Protein AF-A0AAW8KQQ6-F1 (afdb_monomer)

Structure (mmCIF, N/CA/C/O backbone):
data_AF-A0AAW8KQQ6-F1
#
_entry.id   AF-A0AAW8KQQ6-F1
#
loop_
_atom_site.group_PDB
_atom_site.id
_atom_site.type_symbol
_atom_site.label_atom_id
_atom_site.label_alt_id
_atom_site.label_comp_id
_atom_site.label_asym_id
_atom_site.label_entity_id
_atom_site.label_seq_id
_atom_site.pdbx_PDB_ins_code
_atom_site.Cartn_x
_atom_site.Cartn_y
_atom_site.Cartn_z
_atom_site.occupancy
_atom_site.B_iso_or_equiv
_atom_site.auth_seq_id
_atom_site.auth_comp_id
_atom_site.auth_asym_id
_atom_site.auth_atom_id
_atom_site.pdbx_PDB_model_num
ATOM 1 N N . GLU A 1 1 ? 1.755 11.618 9.570 1.00 78.62 1 GLU A N 1
ATOM 2 C CA . GLU A 1 1 ? 0.900 10.528 9.054 1.00 78.62 1 GLU A CA 1
ATOM 3 C C . GLU A 1 1 ? 0.773 10.713 7.527 1.00 78.62 1 GLU A C 1
ATOM 5 O O . GLU A 1 1 ? 0.901 11.850 7.071 1.00 78.62 1 GLU A O 1
ATOM 10 N N . VAL A 1 2 ? 0.700 9.628 6.738 1.00 94.94 2 VAL A N 1
ATOM 11 C CA . VAL A 1 2 ? 0.796 9.641 5.257 1.00 94.94 2 VAL A CA 1
ATOM 12 C C . VAL A 1 2 ? -0.391 10.363 4.613 1.00 94.94 2 VAL A C 1
ATOM 14 O O . VAL A 1 2 ? -0.188 11.221 3.754 1.00 94.94 2 VAL A O 1
ATOM 17 N N . LEU A 1 3 ? -1.616 10.070 5.049 1.00 97.12 3 LEU A N 1
ATOM 18 C CA . LEU A 1 3 ? -2.838 10.688 4.528 1.00 97.12 3 LEU A CA 1
ATOM 19 C C . LEU A 1 3 ? -2.901 12.190 4.820 1.00 97.12 3 LEU A C 1
ATOM 21 O O . LEU A 1 3 ? -3.343 12.962 3.972 1.00 97.12 3 LEU A O 1
ATOM 25 N N . TRP A 1 4 ? -2.410 12.633 5.977 1.00 96.88 4 TRP A N 1
ATOM 26 C CA . TRP A 1 4 ? -2.317 14.055 6.310 1.00 96.88 4 TRP A CA 1
ATOM 27 C C . T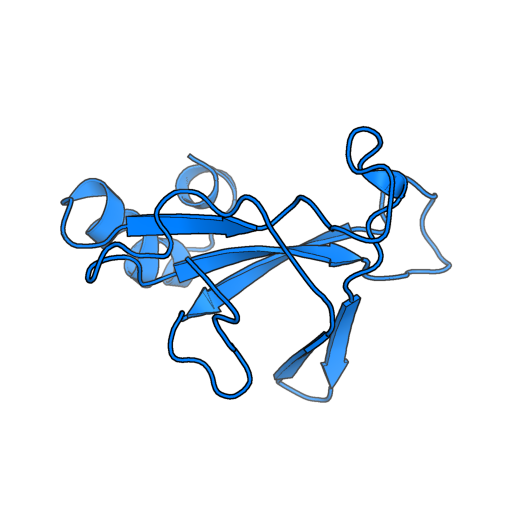RP A 1 4 ? -1.454 14.822 5.304 1.00 96.88 4 TRP A C 1
ATOM 29 O O . TRP A 1 4 ? -1.840 15.904 4.858 1.00 96.88 4 TRP A O 1
ATOM 39 N N . ARG A 1 5 ? -0.307 14.248 4.921 1.00 97.56 5 ARG A N 1
ATOM 40 C CA . ARG A 1 5 ? 0.664 14.916 4.047 1.00 97.56 5 ARG A CA 1
ATOM 41 C C . ARG A 1 5 ? 0.325 14.799 2.560 1.00 97.56 5 ARG A C 1
ATOM 43 O O . ARG A 1 5 ? 0.579 15.749 1.828 1.00 97.56 5 ARG A O 1
ATOM 50 N N . TYR A 1 6 ? -0.212 13.660 2.123 1.00 98.00 6 TYR A N 1
ATOM 51 C CA . TYR A 1 6 ? -0.342 13.333 0.695 1.00 98.00 6 TYR A CA 1
ATOM 52 C C . TYR A 1 6 ? -1.769 13.010 0.245 1.00 98.00 6 TYR A C 1
ATOM 54 O O . TYR A 1 6 ? -2.029 12.986 -0.954 1.00 98.00 6 TYR A O 1
ATOM 62 N N . GLY A 1 7 ? -2.692 12.761 1.176 1.00 97.56 7 GLY A N 1
ATOM 63 C CA . GLY A 1 7 ? -4.078 12.462 0.839 1.00 97.56 7 GLY A CA 1
ATOM 64 C C . GLY A 1 7 ? -4.795 13.681 0.265 1.00 97.56 7 GLY A C 1
ATOM 65 O O . GLY A 1 7 ? -4.630 14.808 0.749 1.00 97.56 7 GLY A O 1
ATOM 66 N N . ASN A 1 8 ? -5.625 13.454 -0.750 1.00 98.25 8 ASN A N 1
ATOM 67 C CA . ASN A 1 8 ? -6.575 14.467 -1.203 1.00 98.25 8 ASN A CA 1
ATOM 68 C C . ASN A 1 8 ? -7.713 14.653 -0.173 1.00 98.25 8 ASN A C 1
ATOM 70 O O . ASN A 1 8 ? -7.826 13.892 0.790 1.00 98.25 8 ASN A O 1
ATOM 74 N N . GLU A 1 9 ? -8.560 15.665 -0.365 1.00 98.25 9 GLU A N 1
ATOM 75 C CA . GLU A 1 9 ? -9.643 15.986 0.580 1.00 98.25 9 GLU A CA 1
ATOM 76 C C . GLU A 1 9 ? -10.600 14.807 0.814 1.00 98.25 9 GLU A C 1
ATOM 78 O O . GLU A 1 9 ? -10.930 14.495 1.957 1.00 98.25 9 GLU A O 1
ATOM 83 N N . GLN A 1 10 ? -10.969 14.081 -0.245 1.00 98.25 10 GLN A N 1
ATOM 84 C CA . GLN A 1 10 ? -11.842 12.910 -0.140 1.00 98.25 10 GLN A CA 1
ATOM 85 C C . GLN A 1 10 ? -11.193 11.788 0.686 1.00 98.25 10 GLN A C 1
ATOM 87 O O . GLN A 1 10 ? -11.819 11.234 1.587 1.00 98.25 10 GLN A O 1
ATOM 92 N N . GLN A 1 11 ? -9.921 11.475 0.427 1.00 98.31 11 GLN A N 1
ATOM 93 C CA . GLN A 1 11 ? -9.166 10.459 1.164 1.00 98.31 11 GLN A CA 1
ATOM 94 C C . GLN A 1 11 ? -8.981 10.851 2.633 1.00 98.31 11 GLN A C 1
ATOM 96 O O . GLN A 1 11 ? -9.089 10.000 3.517 1.00 98.31 11 GLN A O 1
ATOM 101 N N . LYS A 1 12 ? -8.727 12.133 2.914 1.00 98.44 12 LYS A N 1
ATOM 102 C CA . LYS A 1 12 ? -8.618 12.639 4.286 1.00 98.44 12 LYS A CA 1
ATOM 103 C C . LYS A 1 12 ? -9.946 12.516 5.030 1.00 98.44 12 LYS A C 1
ATOM 105 O O . LYS A 1 12 ? -9.971 12.012 6.150 1.00 98.44 12 LYS A O 1
ATOM 110 N N . GLN A 1 13 ? -11.051 12.910 4.406 1.00 98.19 13 GLN A N 1
ATOM 111 C CA . GLN A 1 13 ? -12.370 12.798 5.021 1.00 98.19 13 GLN A CA 1
ATOM 112 C C . GLN A 1 13 ? -12.756 11.336 5.281 1.00 98.19 13 GLN A C 1
ATOM 114 O O . GLN A 1 13 ? -13.247 11.012 6.360 1.00 98.19 13 GLN A O 1
ATOM 119 N N . GLN A 1 14 ? -12.500 10.453 4.314 1.00 98.38 14 GLN A N 1
ATOM 120 C CA . GLN A 1 14 ? -12.874 9.045 4.402 1.00 98.38 14 GLN A CA 1
ATOM 121 C C . GLN A 1 14 ? -11.999 8.251 5.381 1.00 98.38 14 GLN A C 1
ATOM 123 O O . GLN A 1 14 ? -12.515 7.400 6.101 1.00 98.38 14 GLN A O 1
ATOM 128 N N . TRP A 1 15 ? -10.690 8.515 5.419 1.00 98.44 15 TRP A N 1
ATOM 129 C CA . TRP A 1 15 ? -9.735 7.669 6.142 1.00 98.44 15 TRP A CA 1
ATOM 130 C C . TRP A 1 15 ? -9.010 8.393 7.272 1.00 98.44 15 TRP A C 1
ATOM 132 O O . TRP A 1 15 ? -8.930 7.859 8.376 1.00 98.44 15 TRP A O 1
ATOM 142 N N . LEU A 1 16 ? -8.502 9.608 7.039 1.00 98.44 16 LEU A N 1
ATOM 143 C CA . LEU A 1 16 ? -7.725 10.326 8.055 1.00 98.44 16 LEU A CA 1
ATOM 144 C C . LEU A 1 16 ? -8.588 10.719 9.255 1.00 98.44 16 LEU A C 1
ATOM 146 O O . LEU A 1 16 ? -8.175 10.484 10.387 1.00 98.44 16 LEU A O 1
ATOM 150 N N . GLN A 1 17 ? -9.775 11.288 9.033 1.00 98.12 17 GLN A N 1
ATOM 151 C CA . GLN A 1 17 ? -10.618 11.729 10.147 1.00 98.12 17 GLN A CA 1
ATOM 152 C C . GLN A 1 17 ? -11.016 10.559 11.072 1.00 98.12 17 GLN A C 1
ATOM 154 O O . GLN A 1 17 ? -10.784 10.668 12.276 1.00 98.12 17 GLN A O 1
ATOM 159 N N . PRO A 1 18 ? -11.504 9.402 10.576 1.00 98.25 18 PRO A N 1
ATOM 160 C CA . PRO A 1 18 ? -11.795 8.262 11.449 1.00 98.25 18 PRO A CA 1
ATOM 161 C C . PRO A 1 18 ? -10.564 7.661 12.146 1.00 98.25 18 PRO A C 1
ATOM 163 O O . PRO A 1 18 ? -10.699 7.131 13.251 1.00 98.25 18 PRO A O 1
ATOM 166 N N . LEU A 1 19 ? -9.375 7.739 11.529 1.00 98.12 19 LEU A N 1
ATOM 167 C CA . LEU A 1 19 ? -8.112 7.339 12.164 1.00 98.12 19 LEU A CA 1
ATOM 168 C C . LEU A 1 19 ? -7.759 8.264 13.337 1.00 98.12 19 LEU A C 1
ATOM 170 O O . LEU A 1 19 ? -7.390 7.773 14.403 1.00 98.12 19 LEU A O 1
ATOM 174 N N . LEU A 1 20 ? -7.899 9.583 13.161 1.00 98.06 20 LEU A N 1
ATOM 175 C CA . LEU A 1 20 ? -7.670 10.577 14.219 1.00 98.06 20 LEU A CA 1
ATOM 176 C C . LEU A 1 20 ? -8.673 10.430 15.370 1.00 98.06 20 LEU A C 1
ATOM 178 O O . LEU A 1 20 ? -8.293 10.555 16.530 1.00 98.06 20 LEU A O 1
ATOM 182 N N . ASP A 1 21 ? -9.924 10.093 15.053 1.00 98.12 21 ASP A N 1
ATOM 183 C CA . ASP A 1 21 ? -10.971 9.806 16.039 1.00 98.12 21 ASP A CA 1
ATOM 184 C C . ASP A 1 21 ? -10.766 8.455 16.762 1.00 98.12 21 ASP A C 1
ATOM 186 O O . ASP A 1 21 ? -11.510 8.132 17.688 1.00 98.12 21 ASP A O 1
ATOM 190 N N . GLY A 1 22 ? -9.815 7.622 16.318 1.00 97.69 22 GLY A N 1
ATOM 191 C CA . GLY A 1 22 ? -9.576 6.281 16.862 1.00 97.69 22 GLY A CA 1
ATOM 192 C C . GLY A 1 22 ? -10.675 5.256 16.552 1.00 97.69 22 GLY A C 1
ATOM 193 O O . GLY A 1 22 ? -10.719 4.206 17.189 1.00 97.69 22 GLY A O 1
ATOM 194 N N . LYS A 1 23 ? -11.559 5.541 15.586 1.00 98.31 23 LYS A N 1
ATOM 195 C CA . LYS A 1 23 ? -12.690 4.676 15.196 1.00 98.31 23 LYS A CA 1
ATOM 196 C C . LYS A 1 23 ? -12.271 3.516 14.296 1.00 98.31 23 LYS A C 1
ATOM 198 O O . LYS A 1 23 ? -12.933 2.483 14.282 1.00 98.31 23 LYS A O 1
ATOM 203 N N . ILE A 1 24 ? -11.201 3.701 13.525 1.00 98.38 24 ILE A N 1
ATOM 204 C CA . ILE A 1 24 ? -10.625 2.677 12.649 1.00 98.38 24 ILE A CA 1
ATOM 205 C C . ILE A 1 24 ? -9.111 2.595 12.849 1.00 98.38 24 ILE A C 1
ATOM 207 O O . ILE A 1 24 ? -8.489 3.471 13.452 1.00 98.38 24 ILE A O 1
ATOM 211 N N . ARG A 1 25 ? -8.511 1.544 12.296 1.00 98.00 25 ARG A N 1
ATOM 212 C CA . ARG A 1 25 ? -7.071 1.333 12.180 1.00 98.00 25 ARG A CA 1
ATOM 213 C C . ARG A 1 25 ? -6.690 1.177 10.711 1.00 98.00 25 ARG A C 1
ATOM 215 O O . ARG A 1 25 ? -7.485 0.708 9.891 1.00 98.00 25 ARG A O 1
ATOM 222 N N . SER A 1 26 ? -5.464 1.573 10.399 1.00 97.81 26 SER A N 1
ATOM 223 C CA . SER A 1 26 ? -4.832 1.327 9.111 1.00 97.81 26 SER A CA 1
ATOM 224 C C . SER A 1 26 ? -3.755 0.260 9.249 1.00 97.81 26 SER A C 1
ATOM 226 O O . SER A 1 26 ? -3.206 0.047 10.332 1.00 97.81 26 SER A O 1
ATOM 228 N N . VAL A 1 27 ? -3.453 -0.401 8.138 1.00 97.81 27 VAL A N 1
ATOM 229 C CA . VAL A 1 27 ? -2.404 -1.416 8.049 1.00 97.81 27 VAL A CA 1
ATOM 230 C C . VAL A 1 27 ? -1.452 -1.025 6.931 1.00 97.81 27 VAL A C 1
ATOM 232 O O . VAL A 1 27 ? -1.886 -0.706 5.826 1.00 97.81 27 VAL A O 1
ATOM 235 N N . PHE A 1 28 ? -0.151 -1.034 7.205 1.00 98.38 28 PHE A N 1
ATOM 236 C CA . PHE A 1 28 ? 0.862 -0.757 6.190 1.00 98.38 28 PHE A CA 1
ATOM 237 C C . PHE A 1 28 ? 1.384 -2.066 5.596 1.00 98.38 28 PHE A C 1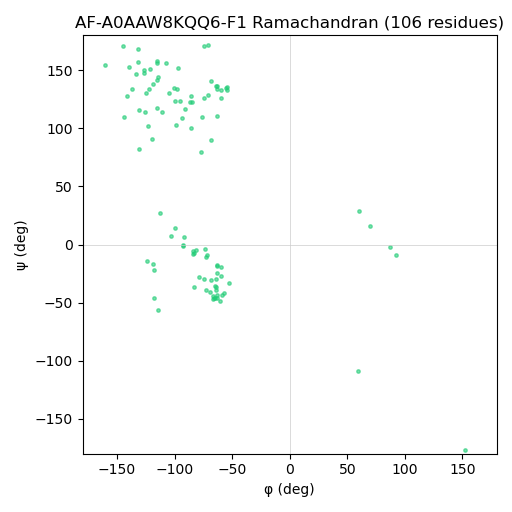
ATOM 239 O O . PHE A 1 28 ? 1.871 -2.931 6.323 1.00 98.38 28 PHE A O 1
ATOM 246 N N . CYS A 1 29 ? 1.286 -2.204 4.276 1.00 98.38 29 CYS A N 1
ATOM 247 C CA . CYS A 1 29 ? 1.645 -3.412 3.542 1.00 98.38 29 CYS A CA 1
ATOM 248 C C . CYS A 1 29 ? 2.764 -3.100 2.543 1.00 98.38 29 CYS A C 1
ATOM 250 O O . CYS A 1 29 ? 2.511 -2.727 1.396 1.00 98.38 29 CYS A O 1
ATOM 252 N N . MET A 1 30 ? 4.009 -3.268 2.993 1.00 98.38 30 MET A N 1
ATOM 253 C CA . MET A 1 30 ? 5.209 -3.051 2.181 1.00 98.38 30 MET A CA 1
ATOM 254 C C . MET A 1 30 ? 5.982 -4.344 1.954 1.00 98.38 30 MET A C 1
ATOM 256 O O . MET A 1 30 ? 6.183 -4.718 0.808 1.00 98.38 30 MET A O 1
ATOM 260 N N . THR A 1 31 ? 6.373 -5.037 3.020 1.00 98.56 31 THR A N 1
ATOM 261 C CA . THR A 1 31 ? 7.265 -6.198 2.960 1.00 98.56 31 THR A CA 1
ATOM 262 C C . THR A 1 31 ? 6.646 -7.362 2.181 1.00 98.56 31 THR A C 1
ATOM 264 O O . THR A 1 31 ? 5.483 -7.715 2.384 1.00 98.56 31 THR A O 1
ATOM 267 N N . GLU A 1 32 ? 7.448 -7.989 1.326 1.00 98.69 32 GLU A N 1
ATOM 268 C CA . GLU A 1 32 ? 7.082 -9.132 0.486 1.00 98.69 32 GLU A CA 1
ATOM 269 C C . GLU A 1 32 ? 7.884 -10.376 0.910 1.00 98.69 32 GLU A C 1
ATOM 271 O O . GLU A 1 32 ? 9.041 -10.247 1.322 1.00 98.69 32 GLU A O 1
ATOM 276 N N . PRO A 1 33 ? 7.295 -11.584 0.863 1.00 98.00 33 PRO A N 1
ATOM 277 C CA . PRO A 1 33 ? 7.978 -12.807 1.290 1.00 98.00 33 PRO A CA 1
ATOM 278 C C . PRO A 1 33 ? 9.035 -13.296 0.291 1.00 98.00 33 PRO A C 1
ATOM 280 O O . PRO A 1 33 ? 10.018 -13.909 0.697 1.00 98.00 33 PRO A O 1
ATOM 283 N N . ASP A 1 34 ? 8.834 -13.022 -0.999 1.00 98.12 34 ASP A N 1
ATOM 284 C CA . ASP A 1 34 ? 9.595 -13.640 -2.091 1.00 98.12 34 ASP A CA 1
ATOM 285 C C . ASP A 1 34 ? 10.830 -12.809 -2.513 1.00 98.12 34 ASP A C 1
ATOM 287 O O . ASP A 1 34 ? 11.602 -13.226 -3.375 1.00 98.12 34 ASP A O 1
ATOM 291 N N . VAL A 1 35 ? 11.051 -11.642 -1.889 1.00 98.38 35 VAL A N 1
ATOM 292 C CA . VAL A 1 35 ? 12.160 -10.723 -2.197 1.00 98.38 35 VAL A CA 1
ATOM 293 C C . VAL A 1 35 ? 12.782 -10.107 -0.942 1.00 98.38 35 VAL A C 1
ATOM 295 O O . VAL A 1 35 ? 12.129 -9.907 0.087 1.00 98.38 35 VAL A O 1
ATOM 298 N N . ALA A 1 36 ? 14.064 -9.742 -1.039 1.00 98.12 36 ALA A N 1
ATOM 299 C CA . ALA A 1 36 ? 14.784 -9.032 0.015 1.00 98.12 36 ALA A CA 1
ATOM 300 C C . ALA A 1 36 ? 14.237 -7.602 0.184 1.00 98.12 36 ALA A C 1
ATOM 302 O O . ALA A 1 36 ? 14.704 -6.652 -0.445 1.00 98.12 36 ALA A O 1
ATOM 303 N N . SER A 1 37 ? 13.240 -7.469 1.060 1.00 97.88 37 SER A N 1
ATOM 304 C CA . SER A 1 37 ? 12.421 -6.260 1.214 1.00 97.88 37 SER A CA 1
ATOM 305 C C . SER A 1 37 ? 13.113 -5.077 1.896 1.00 97.88 37 SER A C 1
ATOM 307 O O . SER A 1 37 ? 12.520 -4.008 2.021 1.00 97.88 37 SER A O 1
ATOM 309 N N . SER A 1 38 ? 14.349 -5.255 2.368 1.00 97.25 38 SER A N 1
ATOM 310 C CA . SER A 1 38 ? 15.150 -4.162 2.927 1.00 97.25 38 SER A CA 1
ATOM 311 C C . SER A 1 38 ? 15.560 -3.144 1.861 1.00 97.25 38 SER A C 1
ATOM 313 O O . SER A 1 38 ? 15.705 -1.967 2.173 1.00 97.25 38 SER A O 1
ATOM 315 N N . ASP A 1 39 ? 15.733 -3.588 0.612 1.00 97.88 39 ASP A N 1
ATOM 316 C CA . ASP A 1 39 ? 15.817 -2.695 -0.542 1.00 97.88 39 ASP A CA 1
ATOM 317 C C . ASP A 1 39 ? 14.417 -2.563 -1.150 1.00 97.88 39 ASP A C 1
ATOM 319 O O . ASP A 1 39 ? 13.887 -3.497 -1.752 1.00 97.88 39 ASP A O 1
ATOM 323 N N . ALA A 1 40 ? 13.807 -1.389 -0.977 1.00 97.06 40 ALA A N 1
ATOM 324 C CA . ALA A 1 40 ? 12.460 -1.107 -1.463 1.00 97.06 40 ALA A CA 1
ATOM 325 C C . ALA A 1 40 ? 12.343 -1.177 -2.995 1.00 97.06 40 ALA A C 1
ATOM 327 O O . ALA A 1 40 ? 11.237 -1.325 -3.503 1.00 97.06 40 ALA A O 1
ATOM 328 N N . THR A 1 41 ? 13.455 -1.095 -3.736 1.00 97.31 41 THR A N 1
ATOM 329 C CA . THR A 1 41 ? 13.431 -1.243 -5.198 1.00 97.31 41 THR A CA 1
ATOM 330 C C . THR A 1 41 ? 13.196 -2.684 -5.652 1.00 97.31 41 THR A C 1
ATOM 332 O O . THR A 1 41 ? 12.916 -2.901 -6.826 1.00 97.31 41 THR A O 1
ATOM 335 N N . ASN A 1 42 ? 13.258 -3.655 -4.733 1.00 98.12 42 ASN A N 1
ATOM 336 C CA . ASN A 1 42 ? 12.963 -5.056 -5.021 1.00 98.12 42 ASN A CA 1
ATOM 337 C C . ASN A 1 42 ? 11.470 -5.401 -4.965 1.00 98.12 42 ASN A C 1
ATOM 339 O O . ASN A 1 42 ? 11.146 -6.551 -5.235 1.00 98.12 42 ASN A O 1
ATOM 343 N N . MET A 1 43 ? 10.576 -4.488 -4.562 1.00 98.31 43 MET A N 1
ATOM 344 C CA . MET A 1 43 ? 9.142 -4.798 -4.460 1.00 98.31 43 MET A CA 1
ATOM 345 C C . MET A 1 43 ? 8.573 -5.151 -5.833 1.00 98.31 43 MET A C 1
ATOM 347 O O . MET A 1 43 ? 8.835 -4.459 -6.812 1.00 98.31 43 MET A O 1
ATOM 351 N N . GLN A 1 44 ? 7.796 -6.231 -5.906 1.00 98.12 44 GLN A N 1
ATOM 352 C CA . GLN A 1 44 ? 7.272 -6.762 -7.166 1.00 98.12 44 GLN A CA 1
ATOM 353 C C . GLN A 1 44 ? 5.750 -6.759 -7.230 1.00 98.12 44 GLN A C 1
ATOM 355 O O . GLN A 1 44 ? 5.203 -6.871 -8.326 1.00 98.12 44 GLN A O 1
ATOM 360 N N . ALA A 1 45 ? 5.048 -6.623 -6.099 1.00 98.56 45 ALA A N 1
ATOM 361 C CA . ALA A 1 45 ? 3.594 -6.552 -6.113 1.00 98.56 45 ALA A CA 1
ATOM 362 C C . ALA A 1 45 ? 3.130 -5.358 -6.957 1.00 98.56 45 ALA A C 1
ATOM 364 O O . ALA A 1 45 ? 3.563 -4.236 -6.718 1.00 98.56 45 ALA A O 1
ATOM 365 N N . THR A 1 46 ? 2.263 -5.577 -7.939 1.00 98.50 46 THR A N 1
ATOM 366 C CA . THR A 1 46 ? 1.941 -4.582 -8.968 1.00 98.50 46 THR A CA 1
ATOM 367 C C . THR A 1 46 ? 0.672 -3.804 -8.660 1.00 98.50 46 THR A C 1
ATOM 369 O O . THR A 1 46 ? -0.257 -4.355 -8.069 1.00 98.50 46 THR A O 1
ATOM 372 N N . ALA A 1 47 ? 0.594 -2.569 -9.157 1.00 98.12 47 ALA A N 1
ATOM 373 C CA . ALA A 1 47 ? -0.653 -1.824 -9.318 1.00 98.12 47 ALA A CA 1
ATOM 374 C C . ALA A 1 47 ? -0.774 -1.363 -10.773 1.00 98.12 47 ALA A C 1
ATOM 376 O O . ALA A 1 47 ? 0.033 -0.562 -11.240 1.00 98.12 47 ALA A O 1
ATOM 377 N N . LEU A 1 48 ? -1.759 -1.881 -11.498 1.00 97.06 48 LEU A N 1
ATOM 378 C CA . LEU A 1 48 ? -1.984 -1.546 -12.904 1.00 97.06 48 LEU A CA 1
ATOM 379 C C . LEU A 1 48 ? -3.319 -0.823 -13.052 1.00 97.06 48 LEU A C 1
ATOM 381 O O . LEU A 1 48 ? -4.283 -1.166 -12.375 1.00 97.06 48 LEU A O 1
ATOM 385 N N . ILE A 1 49 ? -3.370 0.183 -13.920 1.00 95.69 49 ILE A N 1
ATOM 386 C CA . ILE A 1 49 ? -4.616 0.883 -14.239 1.00 95.69 49 ILE A CA 1
ATOM 387 C C . ILE A 1 49 ? -5.332 0.089 -15.332 1.00 95.69 49 ILE A C 1
ATOM 389 O O . ILE A 1 49 ? -4.766 -0.106 -16.407 1.00 95.69 49 ILE A O 1
ATOM 393 N N . ASP A 1 50 ? -6.565 -0.331 -15.060 1.00 96.12 50 ASP A N 1
ATOM 394 C CA . ASP A 1 50 ? -7.460 -0.953 -16.037 1.00 96.12 50 ASP A CA 1
ATOM 395 C C . ASP A 1 50 ? -8.759 -0.142 -16.108 1.00 96.12 50 ASP A C 1
ATOM 397 O O . ASP A 1 50 ? -9.594 -0.170 -15.203 1.00 96.12 50 ASP A O 1
ATOM 401 N N . GLY A 1 51 ? -8.885 0.684 -17.149 1.00 96.25 51 GLY A N 1
ATOM 402 C CA . GLY A 1 51 ? -10.002 1.615 -17.298 1.00 96.25 51 GLY A CA 1
ATOM 403 C C . GLY A 1 51 ? -10.102 2.608 -16.135 1.00 96.25 51 GLY A C 1
ATOM 404 O O . GLY A 1 51 ? -9.302 3.538 -16.028 1.00 96.25 51 GLY A O 1
ATOM 405 N N . ASN A 1 52 ? -11.124 2.437 -15.295 1.00 95.69 52 ASN A N 1
ATOM 406 C CA . ASN A 1 52 ? -11.388 3.246 -14.103 1.00 95.69 52 ASN A CA 1
ATOM 407 C C . ASN A 1 52 ? -10.987 2.551 -12.788 1.00 95.69 52 ASN A C 1
ATOM 409 O O . ASN A 1 52 ? -11.284 3.081 -11.716 1.00 95.69 52 ASN A O 1
ATOM 413 N N . GLU A 1 53 ? -10.330 1.393 -12.858 1.00 95.00 53 GLU A N 1
ATOM 414 C CA . GLU A 1 53 ? -9.931 0.590 -11.704 1.00 95.00 53 GLU A CA 1
ATOM 415 C C . GLU A 1 53 ? -8.406 0.499 -11.564 1.00 95.00 53 GLU A C 1
ATOM 417 O O . GLU A 1 53 ? -7.643 0.696 -12.514 1.00 95.00 53 GLU A O 1
ATOM 422 N N . ILE A 1 54 ? -7.956 0.200 -10.343 1.00 96.81 54 ILE A N 1
ATOM 423 C CA . ILE A 1 54 ? -6.564 -0.148 -10.047 1.00 96.81 54 ILE A CA 1
ATOM 424 C C . ILE A 1 54 ? -6.540 -1.627 -9.671 1.00 96.81 54 ILE A C 1
ATOM 426 O O . ILE A 1 54 ? -7.066 -2.015 -8.629 1.00 96.81 54 ILE A O 1
ATOM 430 N N . VAL A 1 55 ? -5.897 -2.442 -10.501 1.00 97.81 55 VAL A N 1
ATOM 431 C CA . VAL A 1 55 ? -5.744 -3.879 -10.284 1.00 97.81 55 VAL A CA 1
ATOM 432 C C . VAL A 1 55 ? -4.452 -4.134 -9.515 1.00 97.81 55 VAL A C 1
ATOM 434 O O . VAL A 1 55 ? -3.351 -3.860 -10.003 1.00 97.81 55 VAL A O 1
ATOM 437 N N . LEU A 1 56 ? -4.589 -4.673 -8.305 1.00 98.25 56 LEU A N 1
ATOM 438 C CA . LEU A 1 56 ? -3.474 -5.036 -7.434 1.00 98.25 56 LEU A CA 1
ATOM 439 C C . LEU A 1 56 ? -3.204 -6.535 -7.503 1.00 98.25 56 LEU A C 1
ATOM 441 O O . LEU A 1 56 ? -4.128 -7.334 -7.397 1.00 98.25 56 LEU A O 1
ATOM 445 N N . ASN A 1 57 ? -1.934 -6.920 -7.626 1.00 98.31 57 ASN A N 1
ATOM 446 C CA . ASN A 1 57 ? -1.525 -8.324 -7.601 1.00 98.31 57 ASN A CA 1
ATOM 447 C C . ASN A 1 57 ? -0.206 -8.491 -6.850 1.00 98.31 57 ASN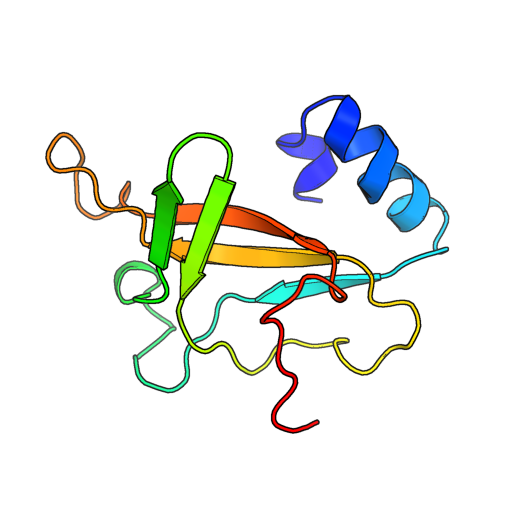 A C 1
ATOM 449 O O . ASN A 1 57 ? 0.781 -7.831 -7.160 1.00 98.31 57 ASN A O 1
ATOM 453 N N . GLY A 1 58 ? -0.169 -9.399 -5.879 1.00 97.81 58 GLY A N 1
ATOM 454 C CA . GLY A 1 58 ? 1.053 -9.738 -5.157 1.00 97.81 58 GLY A CA 1
ATOM 455 C C . GLY A 1 58 ? 0.786 -10.236 -3.744 1.00 97.81 58 GLY A C 1
ATOM 456 O O . GLY A 1 58 ? -0.356 -10.376 -3.315 1.00 97.81 58 GLY A O 1
ATOM 457 N N . LYS A 1 59 ? 1.866 -10.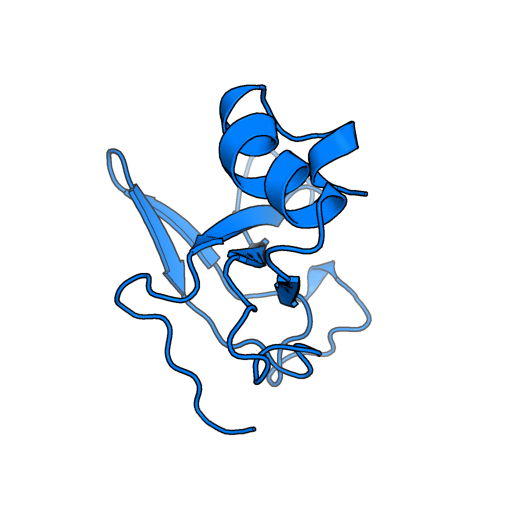503 -3.010 1.00 98.19 59 LYS A N 1
ATOM 458 C CA . LYS A 1 59 ? 1.815 -10.986 -1.626 1.00 98.19 59 LYS A CA 1
ATOM 459 C C . LYS A 1 59 ? 2.486 -9.984 -0.709 1.00 98.19 59 LYS A C 1
ATOM 461 O O . LYS A 1 59 ? 3.563 -9.493 -1.025 1.00 98.19 59 LYS A O 1
ATOM 466 N N . LYS A 1 60 ? 1.895 -9.737 0.455 1.00 98.25 60 LYS A N 1
ATOM 467 C CA . LYS A 1 60 ? 2.500 -8.940 1.526 1.00 98.25 60 LYS A CA 1
ATOM 468 C C . LYS A 1 60 ? 2.476 -9.738 2.822 1.00 98.25 60 LYS A C 1
ATOM 470 O O . LYS A 1 60 ? 1.595 -10.572 3.024 1.00 98.25 60 LYS A O 1
ATOM 475 N N . TRP A 1 61 ? 3.456 -9.500 3.684 1.00 97.81 61 TRP A N 1
ATOM 476 C CA . TRP A 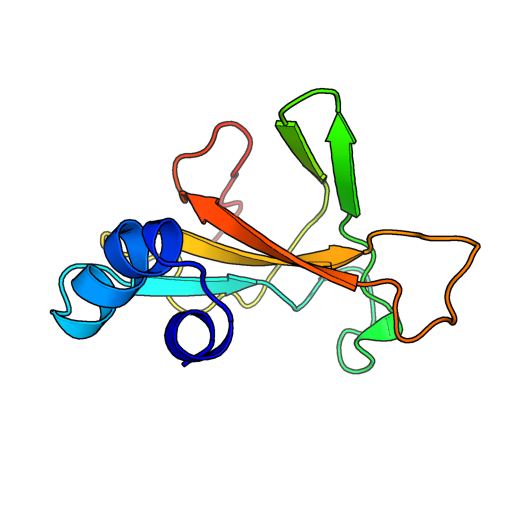1 61 ? 3.531 -10.116 5.009 1.00 97.81 61 TRP A CA 1
ATOM 477 C C . TRP A 1 61 ? 4.118 -9.147 6.034 1.00 97.81 61 TRP A C 1
ATOM 479 O O . TRP A 1 61 ? 4.590 -8.071 5.675 1.00 97.81 61 TRP A O 1
ATOM 489 N N . TRP A 1 62 ? 4.060 -9.532 7.312 1.00 97.25 62 TRP A N 1
ATOM 490 C CA . TRP A 1 62 ? 4.412 -8.667 8.448 1.00 97.25 62 TRP A CA 1
ATOM 491 C C . TRP A 1 62 ? 3.556 -7.393 8.547 1.00 97.25 62 TRP A C 1
ATOM 493 O O . TRP A 1 62 ? 3.980 -6.369 9.077 1.00 97.25 62 TRP A O 1
ATOM 503 N N . SER A 1 63 ? 2.316 -7.480 8.066 1.00 97.31 63 SER A N 1
ATOM 504 C CA . SER A 1 63 ? 1.311 -6.419 8.104 1.00 97.31 63 SER A CA 1
ATOM 505 C C . SER A 1 63 ? 0.695 -6.290 9.502 1.00 97.31 63 SER A C 1
ATOM 507 O O . SER A 1 63 ? -0.383 -6.813 9.785 1.00 97.31 63 SER A O 1
ATOM 509 N N . SER A 1 64 ? 1.408 -5.619 10.405 1.00 97.44 64 SER A N 1
ATOM 510 C CA . SER A 1 64 ? 0.996 -5.435 11.8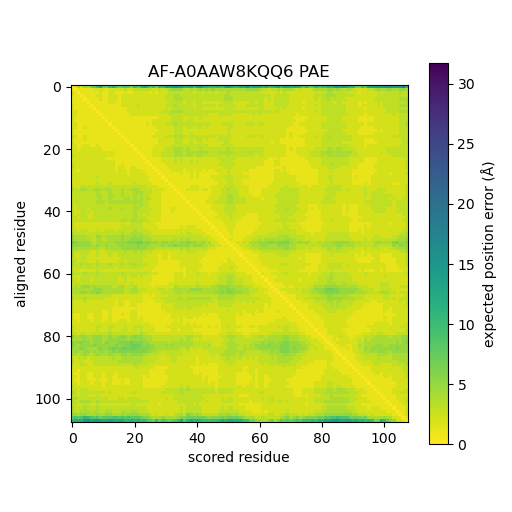01 1.00 97.44 64 SER A CA 1
ATOM 511 C C . SER A 1 64 ? -0.392 -4.799 11.933 1.00 97.44 64 SER A C 1
ATOM 513 O O . SER A 1 64 ? -0.691 -3.796 11.288 1.00 97.44 64 SER A O 1
ATOM 515 N N . GLY A 1 65 ? -1.221 -5.359 12.818 1.00 94.56 65 GLY A N 1
ATOM 516 C CA . GLY A 1 65 ? -2.570 -4.856 13.106 1.00 94.56 65 GLY A CA 1
ATOM 517 C C . GLY A 1 65 ? -3.677 -5.384 12.189 1.00 94.56 65 GLY A C 1
ATOM 518 O O . GLY A 1 65 ? -4.835 -5.071 12.434 1.00 94.56 65 GLY A O 1
ATOM 519 N N . LEU A 1 66 ? -3.361 -6.218 11.188 1.00 93.94 66 LEU A N 1
ATOM 520 C CA . LEU A 1 66 ? -4.350 -6.756 10.239 1.00 93.94 66 LEU A CA 1
ATOM 521 C C . LEU A 1 66 ? -5.467 -7.586 10.898 1.00 93.94 66 LEU A C 1
ATOM 523 O O . LEU A 1 66 ? -6.574 -7.631 10.377 1.00 93.94 66 LEU A O 1
ATOM 527 N N . GLY A 1 67 ? -5.196 -8.206 12.050 1.00 92.06 67 GLY A N 1
ATOM 528 C CA . GLY A 1 67 ? -6.191 -8.964 12.817 1.00 92.06 67 GLY A CA 1
ATOM 529 C C . GLY A 1 67 ? -7.119 -8.120 13.703 1.00 92.06 67 GLY A C 1
ATOM 530 O O . GLY A 1 67 ? -8.022 -8.676 14.323 1.00 92.06 67 GLY A O 1
ATOM 531 N N . ASP A 1 68 ? -6.912 -6.801 13.808 1.00 96.06 68 ASP A N 1
ATOM 532 C CA . ASP A 1 68 ? -7.820 -5.930 14.563 1.00 96.06 68 ASP A CA 1
ATOM 533 C C . ASP A 1 68 ? -9.152 -5.800 13.796 1.00 96.06 68 ASP A C 1
ATOM 535 O O . ASP A 1 68 ? -9.137 -5.435 12.619 1.00 96.06 68 ASP A O 1
ATOM 539 N N . PRO A 1 69 ? -10.321 -6.032 14.422 1.00 95.50 69 PRO A N 1
ATOM 540 C CA . PRO A 1 69 ? -11.617 -5.885 13.750 1.00 95.50 69 PRO A CA 1
ATOM 541 C C . PRO A 1 69 ? -11.876 -4.464 13.211 1.00 95.50 69 PRO A C 1
ATOM 543 O O . PRO A 1 69 ? -12.719 -4.269 12.327 1.00 95.50 69 PRO A O 1
ATOM 546 N N . ASN A 1 70 ? -11.156 -3.464 13.726 1.00 97.75 70 ASN A N 1
ATOM 547 C CA . ASN A 1 70 ? -11.207 -2.076 13.284 1.00 97.75 70 ASN A CA 1
ATOM 548 C C . ASN A 1 70 ? -10.162 -1.741 12.214 1.00 97.75 70 ASN A C 1
ATOM 550 O O . ASN A 1 70 ? -10.145 -0.600 11.755 1.00 97.75 70 ASN A O 1
ATOM 554 N N . ALA A 1 71 ? -9.309 -2.674 11.784 1.00 97.75 71 ALA A N 1
ATOM 555 C CA . ALA A 1 71 ? -8.497 -2.487 10.586 1.00 97.75 71 ALA A CA 1
ATOM 556 C C . ALA A 1 71 ? -9.430 -2.350 9.378 1.00 97.75 71 ALA A C 1
ATOM 558 O O . ALA A 1 71 ? -10.123 -3.300 9.030 1.00 97.75 71 ALA A O 1
ATOM 559 N N . LYS A 1 72 ? -9.509 -1.154 8.779 1.00 98.19 72 LYS A N 1
ATOM 560 C CA . LYS A 1 72 ? -10.439 -0.867 7.664 1.00 98.19 72 LYS A CA 1
ATOM 561 C C . LYS A 1 72 ? -9.752 -0.481 6.363 1.00 98.19 72 LYS A C 1
ATOM 563 O O . LYS A 1 72 ? -10.361 -0.622 5.308 1.00 98.19 72 LYS A O 1
ATOM 568 N N . VAL A 1 73 ? -8.508 -0.012 6.420 1.00 98.31 73 VAL A N 1
ATOM 569 C CA . VAL A 1 73 ? -7.773 0.439 5.234 1.00 98.31 73 VAL A CA 1
ATOM 570 C C . VAL A 1 73 ? -6.337 -0.054 5.248 1.00 98.31 73 VAL A C 1
ATOM 572 O O . VAL A 1 73 ? -5.626 0.051 6.248 1.00 98.31 73 VAL A O 1
ATOM 575 N N . ILE A 1 74 ? -5.909 -0.573 4.108 1.00 98.31 74 ILE A N 1
ATOM 576 C CA . ILE A 1 74 ? -4.537 -0.951 3.819 1.00 9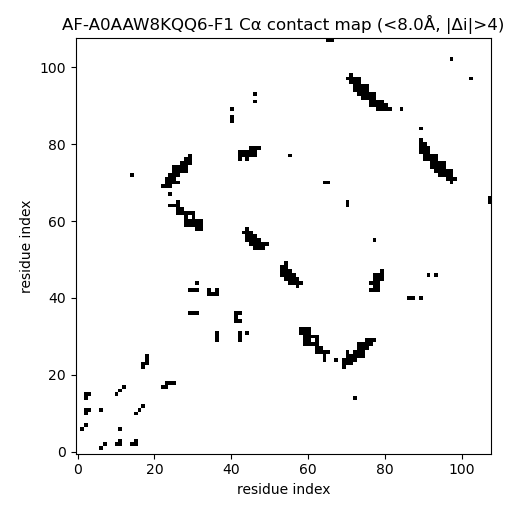8.31 74 ILE A CA 1
ATOM 577 C C . ILE A 1 74 ? -3.887 0.188 3.034 1.00 98.31 74 ILE A C 1
ATOM 579 O O . ILE A 1 74 ? -4.458 0.709 2.078 1.00 98.31 74 ILE A O 1
ATOM 583 N N . ILE A 1 75 ? -2.674 0.558 3.428 1.00 98.44 75 ILE A N 1
ATOM 584 C CA . ILE A 1 75 ? -1.765 1.376 2.628 1.00 98.44 75 ILE A CA 1
ATOM 585 C C . ILE A 1 75 ? -0.793 0.399 1.964 1.00 98.44 75 ILE A C 1
ATOM 587 O O . ILE A 1 75 ? 0.097 -0.146 2.621 1.00 98.44 75 ILE A O 1
ATOM 591 N N . PHE A 1 76 ? -1.015 0.129 0.681 1.00 98.50 76 PHE A N 1
ATOM 592 C CA . PHE A 1 76 ? -0.315 -0.891 -0.091 1.00 98.50 76 PHE A CA 1
ATOM 593 C C . PHE A 1 76 ? 0.792 -0.265 -0.939 1.00 98.50 76 PHE A C 1
ATOM 595 O O . PHE A 1 76 ? 0.521 0.610 -1.761 1.00 98.50 76 PHE A O 1
ATOM 602 N N . MET A 1 77 ? 2.031 -0.727 -0.765 1.00 98.44 77 MET A N 1
ATOM 603 C CA . MET A 1 77 ? 3.139 -0.345 -1.638 1.00 98.44 77 MET A CA 1
ATOM 604 C C . MET A 1 77 ? 3.193 -1.266 -2.851 1.00 98.44 77 MET A C 1
ATOM 606 O O . MET A 1 77 ? 3.355 -2.478 -2.689 1.00 98.44 77 MET A O 1
ATOM 610 N N . ALA A 1 78 ? 3.116 -0.682 -4.042 1.00 98.31 78 ALA A N 1
ATOM 611 C CA . ALA A 1 78 ? 3.128 -1.411 -5.298 1.00 98.31 78 ALA A CA 1
ATOM 612 C C . ALA A 1 78 ? 4.196 -0.891 -6.261 1.00 98.31 78 ALA A C 1
ATOM 614 O O . ALA A 1 78 ? 4.475 0.306 -6.311 1.00 98.31 78 ALA A O 1
ATOM 615 N N . HIS A 1 79 ? 4.735 -1.798 -7.062 1.00 98.38 79 HIS A N 1
ATOM 616 C CA . HIS A 1 79 ? 5.472 -1.519 -8.277 1.00 98.38 79 HIS A CA 1
ATOM 617 C C . HIS A 1 79 ? 4.500 -1.087 -9.388 1.00 98.38 79 HIS A C 1
ATOM 619 O O . HIS A 1 79 ? 3.513 -1.761 -9.693 1.00 98.38 79 HIS A O 1
ATOM 625 N N . THR A 1 80 ? 4.776 0.066 -9.980 1.00 97.62 80 THR A N 1
ATOM 626 C CA . THR A 1 80 ? 4.011 0.716 -11.046 1.00 97.62 80 THR A CA 1
ATOM 627 C C . THR A 1 80 ? 4.994 1.108 -12.148 1.00 97.62 80 THR A C 1
ATOM 629 O O . THR A 1 80 ? 5.483 2.244 -12.131 1.00 97.62 80 THR A O 1
ATOM 632 N N . PRO A 1 81 ? 5.358 0.167 -13.039 1.00 93.31 81 PRO A N 1
ATOM 633 C CA . PRO A 1 81 ? 6.430 0.378 -13.997 1.00 93.31 81 PRO A CA 1
ATOM 634 C C . PRO A 1 81 ? 6.105 1.503 -14.983 1.00 93.31 81 PRO A C 1
ATOM 636 O O . PRO A 1 81 ? 5.000 1.583 -15.516 1.00 93.31 81 PRO A O 1
ATOM 639 N N . ASP A 1 82 ? 7.093 2.352 -15.235 1.00 95.62 82 ASP A N 1
ATOM 640 C CA . ASP A 1 82 ? 7.046 3.490 -16.143 1.00 95.62 82 ASP A CA 1
ATOM 641 C C . ASP A 1 82 ? 8.410 3.637 -16.829 1.00 95.62 82 ASP A C 1
ATOM 643 O O . ASP A 1 82 ? 9.405 4.019 -16.205 1.00 95.62 82 ASP A O 1
ATOM 647 N N . GLU A 1 83 ? 8.454 3.334 -18.128 1.00 95.56 83 GLU A N 1
ATOM 648 C CA . GLU A 1 83 ? 9.678 3.353 -18.940 1.00 95.56 83 GLU A CA 1
ATOM 649 C C . GLU A 1 83 ? 10.315 4.747 -19.047 1.00 95.56 83 GLU A C 1
ATOM 651 O O . GLU A 1 83 ? 11.490 4.870 -19.388 1.00 95.56 83 GLU A O 1
ATOM 656 N N . THR A 1 84 ? 9.563 5.808 -18.741 1.00 97.31 84 THR A N 1
ATOM 657 C CA . THR A 1 84 ? 10.057 7.192 -18.793 1.00 97.31 84 THR A CA 1
ATOM 658 C C . THR A 1 84 ? 10.793 7.620 -17.522 1.00 97.31 84 THR A C 1
ATOM 660 O O . THR A 1 84 ? 11.383 8.703 -17.485 1.00 97.31 84 THR A O 1
ATOM 663 N N . LYS A 1 85 ? 10.770 6.790 -16.473 1.00 96.38 85 LYS A N 1
ATOM 664 C CA . LYS A 1 85 ? 11.292 7.106 -15.140 1.00 96.38 85 LYS A CA 1
ATOM 665 C C . LYS A 1 85 ? 12.479 6.219 -14.772 1.00 96.38 85 LYS A C 1
ATOM 667 O O . LYS A 1 85 ? 12.623 5.101 -15.254 1.00 96.38 85 LYS A O 1
ATOM 672 N N . ASP A 1 86 ? 13.328 6.691 -13.861 1.00 97.12 86 ASP A N 1
ATOM 673 C CA . ASP A 1 86 ? 14.405 5.859 -13.318 1.00 97.12 86 ASP A CA 1
ATOM 674 C C . ASP A 1 86 ? 13.883 4.808 -12.320 1.00 97.12 86 ASP A C 1
ATOM 676 O O . ASP A 1 86 ? 12.725 4.835 -11.894 1.00 97.12 86 ASP A O 1
ATOM 680 N N . ARG A 1 87 ? 14.768 3.886 -11.923 1.00 95.25 87 ARG A N 1
ATOM 681 C CA . ARG A 1 87 ? 14.474 2.757 -11.023 1.00 95.25 87 ARG A CA 1
ATOM 682 C C . ARG A 1 87 ? 13.814 3.169 -9.700 1.00 95.25 87 ARG A C 1
ATOM 684 O O . ARG A 1 87 ? 13.025 2.407 -9.149 1.00 95.25 87 ARG A O 1
ATOM 691 N N . HIS A 1 88 ? 14.133 4.342 -9.161 1.00 97.12 88 HIS A N 1
ATOM 692 C CA . HIS A 1 88 ? 13.627 4.791 -7.863 1.00 97.12 88 HIS A CA 1
ATOM 693 C C . HIS A 1 88 ? 12.229 5.420 -7.941 1.00 97.12 88 HIS A C 1
ATOM 695 O O . HIS A 1 88 ? 11.604 5.633 -6.904 1.00 97.12 88 HIS A O 1
ATOM 701 N N . HIS A 1 89 ? 11.700 5.636 -9.147 1.00 97.62 89 HIS A N 1
ATOM 702 C CA . HIS A 1 89 ? 10.390 6.245 -9.388 1.00 97.62 89 HIS A CA 1
ATOM 703 C C . HIS A 1 89 ? 9.370 5.262 -9.991 1.00 97.62 89 HIS A C 1
ATOM 705 O O . HIS A 1 89 ? 8.425 5.667 -10.665 1.00 97.62 89 HIS A O 1
ATOM 711 N N . GLN A 1 90 ? 9.558 3.970 -9.712 1.00 97.94 90 GLN A N 1
ATOM 712 C CA . GLN A 1 90 ? 8.746 2.856 -10.219 1.00 97.94 90 GLN A CA 1
ATOM 713 C C . GLN A 1 90 ? 7.697 2.356 -9.213 1.00 97.94 90 GLN A C 1
ATOM 715 O O . GLN A 1 90 ? 7.191 1.251 -9.362 1.00 97.94 90 GLN A O 1
ATOM 720 N N . HIS A 1 91 ? 7.405 3.102 -8.142 1.00 98.38 91 HIS A N 1
ATOM 721 C CA . HIS A 1 91 ? 6.542 2.625 -7.057 1.00 98.38 91 HIS A CA 1
ATOM 722 C C . HIS A 1 91 ? 5.498 3.658 -6.648 1.00 98.38 91 HIS A C 1
ATOM 724 O O . HIS A 1 91 ? 5.768 4.859 -6.621 1.00 98.38 91 HIS A O 1
ATOM 730 N N . SER A 1 92 ? 4.330 3.162 -6.253 1.00 97.94 92 SER A N 1
ATOM 731 C CA . SER A 1 92 ? 3.191 3.955 -5.798 1.00 97.94 92 SER A CA 1
ATOM 732 C C . SER A 1 92 ? 2.619 3.402 -4.492 1.00 97.94 92 SER A C 1
ATOM 734 O O . SER A 1 92 ? 2.789 2.226 -4.162 1.00 97.94 92 SER A O 1
ATOM 736 N N . MET A 1 93 ? 1.922 4.261 -3.746 1.00 98.25 93 MET A N 1
ATOM 737 C CA . MET A 1 93 ? 1.123 3.870 -2.582 1.00 98.25 93 MET A CA 1
ATOM 738 C C . MET A 1 93 ? -0.355 3.899 -2.958 1.00 98.25 93 MET A C 1
ATOM 740 O O . MET A 1 93 ? -0.833 4.901 -3.489 1.00 98.25 93 MET A O 1
ATOM 744 N N . VAL A 1 94 ? -1.076 2.823 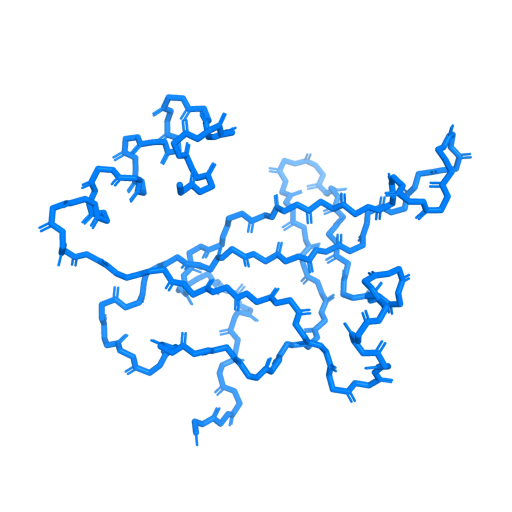-2.655 1.00 98.12 94 VAL A N 1
ATOM 745 C CA . VAL A 1 94 ? -2.500 2.668 -2.976 1.00 98.12 94 VAL A CA 1
ATOM 746 C C . VAL A 1 94 ? -3.283 2.418 -1.691 1.00 98.12 94 VAL A C 1
ATOM 748 O O . VAL A 1 94 ? -2.873 1.618 -0.851 1.00 98.12 94 VAL A O 1
ATOM 751 N N . LEU A 1 95 ? -4.403 3.120 -1.519 1.00 98.19 95 LEU A N 1
ATOM 752 C CA . LEU A 1 95 ? -5.340 2.876 -0.421 1.00 98.19 95 LEU A CA 1
ATOM 753 C C . LEU A 1 95 ? -6.318 1.780 -0.830 1.00 98.19 95 LEU A C 1
ATOM 755 O O . LEU A 1 95 ? -6.951 1.893 -1.876 1.00 98.19 95 LEU A O 1
ATOM 759 N N . VAL A 1 96 ? -6.461 0.755 0.006 1.00 98.25 96 VAL A N 1
ATOM 760 C CA . VAL A 1 96 ? -7.308 -0.410 -0.276 1.00 98.25 96 VAL A CA 1
ATOM 761 C C . VAL A 1 96 ? -8.205 -0.679 0.933 1.00 98.25 96 VAL A C 1
ATOM 763 O O . VAL A 1 96 ? -7.679 -0.980 2.007 1.00 98.25 96 VAL A O 1
ATOM 766 N N . PRO A 1 97 ? -9.539 -0.565 0.820 1.00 97.94 97 PRO A N 1
ATOM 767 C CA . PRO A 1 97 ? -10.447 -1.072 1.845 1.00 97.94 97 PRO A CA 1
ATOM 768 C C . PRO A 1 97 ? -10.173 -2.555 2.121 1.00 97.94 97 PRO A C 1
ATOM 770 O O . PRO A 1 97 ? -9.977 -3.331 1.186 1.00 97.94 97 PRO A O 1
ATOM 773 N N . ILE A 1 98 ? -10.140 -2.962 3.389 1.00 96.56 98 ILE A N 1
ATOM 774 C CA . ILE A 1 98 ? -9.774 -4.344 3.756 1.00 96.56 98 ILE A CA 1
ATOM 775 C C . ILE A 1 98 ? -10.762 -5.394 3.219 1.00 96.56 98 ILE A C 1
ATOM 777 O O . ILE A 1 98 ? -10.400 -6.551 3.045 1.00 96.56 98 ILE A O 1
ATOM 781 N N . ASP A 1 99 ? -12.004 -4.984 2.972 1.00 96.06 99 ASP A N 1
ATOM 782 C CA . ASP A 1 99 ? -13.121 -5.789 2.478 1.00 96.06 99 ASP A CA 1
ATOM 783 C C . ASP A 1 99 ? -13.242 -5.781 0.946 1.00 96.06 99 ASP A C 1
ATOM 785 O O . ASP A 1 99 ? -14.194 -6.332 0.394 1.00 96.06 99 ASP A O 1
ATOM 789 N N . THR A 1 100 ? -12.274 -5.178 0.248 1.00 97.88 100 THR A N 1
ATOM 790 C CA . THR A 1 100 ? -12.208 -5.208 -1.218 1.00 97.88 100 THR A CA 1
ATOM 791 C C . THR A 1 100 ? -12.111 -6.655 -1.707 1.00 97.88 100 THR A C 1
ATOM 793 O O . THR A 1 100 ? -11.299 -7.438 -1.209 1.00 97.88 100 THR A O 1
ATOM 796 N N . ALA A 1 101 ? -12.916 -7.013 -2.711 1.00 97.06 101 ALA A N 1
ATOM 797 C CA . ALA A 1 101 ? -12.859 -8.333 -3.332 1.00 97.06 101 ALA A CA 1
ATOM 798 C C . ALA A 1 101 ? -11.429 -8.655 -3.815 1.00 97.06 101 ALA A C 1
ATOM 800 O O . ALA A 1 101 ? -10.779 -7.824 -4.444 1.00 97.06 101 ALA A O 1
ATOM 801 N N . GLY A 1 102 ? -10.944 -9.860 -3.504 1.00 96.94 102 GLY A N 1
ATOM 802 C CA . GLY A 1 102 ? -9.574 -10.298 -3.804 1.00 96.94 102 GLY A CA 1
ATOM 803 C C . GLY A 1 102 ? -8.554 -10.053 -2.684 1.00 96.94 102 GLY A C 1
ATOM 804 O O . GLY A 1 102 ? -7.447 -10.585 -2.751 1.00 96.94 102 GLY A O 1
ATOM 805 N N . VAL A 1 103 ? -8.903 -9.312 -1.625 1.00 97.12 103 VAL A N 1
ATOM 806 C CA . VAL A 1 103 ? -8.069 -9.246 -0.416 1.00 97.12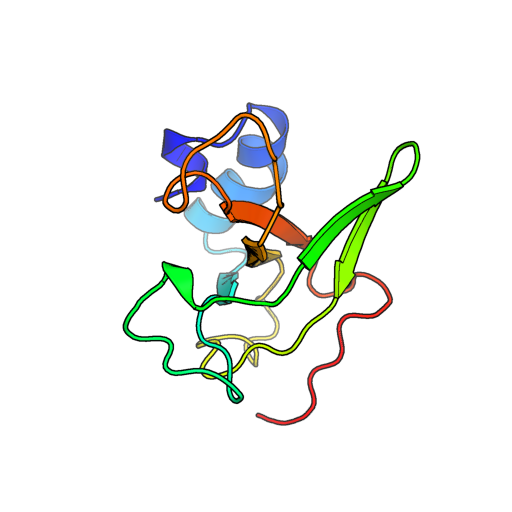 103 VAL A CA 1
ATOM 807 C C . VAL A 1 103 ? -8.250 -10.533 0.390 1.00 97.12 103 VAL A C 1
ATOM 809 O O . VAL A 1 103 ? -9.293 -10.765 0.997 1.00 97.12 103 VAL A O 1
ATOM 812 N N . GLU A 1 104 ? -7.212 -11.369 0.421 1.00 96.31 104 GLU A N 1
ATOM 813 C CA . GLU A 1 104 ? -7.215 -12.642 1.148 1.00 96.31 104 GLU A CA 1
ATOM 814 C C . GLU A 1 104 ? -6.189 -12.649 2.289 1.00 96.31 104 GLU A C 1
ATOM 816 O O . GLU A 1 104 ? -4.975 -12.580 2.071 1.00 96.31 104 GLU A O 1
ATOM 821 N N . ILE A 1 105 ? -6.667 -12.790 3.529 1.00 94.81 105 ILE A N 1
ATOM 822 C CA . ILE A 1 105 ? -5.812 -12.962 4.711 1.00 94.81 105 ILE A CA 1
ATOM 823 C C . ILE A 1 105 ? -5.481 -14.451 4.855 1.00 94.81 105 ILE A C 1
ATOM 825 O O . ILE A 1 105 ? -6.285 -15.232 5.354 1.00 94.81 105 ILE A O 1
ATOM 829 N N . GLN A 1 106 ? -4.283 -14.843 4.417 1.00 94.12 106 GLN A N 1
ATOM 830 C CA . GLN A 1 106 ? -3.863 -16.253 4.388 1.00 94.12 106 GLN A CA 1
ATOM 831 C C . GLN A 1 106 ? -3.641 -16.846 5.790 1.00 94.12 106 GLN A C 1
ATOM 833 O O . GLN A 1 106 ? -3.983 -17.998 6.046 1.00 94.12 106 GLN A O 1
ATOM 838 N N . ARG A 1 107 ? -3.031 -16.074 6.700 1.00 91.12 107 ARG A N 1
ATOM 839 C CA . ARG A 1 107 ? -2.784 -16.458 8.100 1.00 91.12 107 ARG A CA 1
ATOM 840 C C . ARG A 1 107 ? -2.529 -15.228 8.973 1.00 91.12 107 ARG A C 1
ATOM 842 O O . ARG A 1 107 ? -2.061 -14.212 8.456 1.00 91.12 107 ARG A O 1
ATOM 849 N N . MET A 1 108 ? -2.802 -15.357 10.272 1.00 79.94 108 MET A N 1
ATOM 850 C CA . MET A 1 108 ? -2.478 -14.374 11.317 1.00 79.94 108 MET A CA 1
ATOM 851 C C . MET A 1 108 ? -1.352 -14.881 12.211 1.00 79.94 108 MET A C 1
ATOM 853 O O . MET A 1 108 ? -1.314 -16.110 12.453 1.00 79.94 108 MET A O 1
#

Mean predicted aligned error: 2.47 Å

Sequence (108 aa):
EVLWRYGNEQQKQQWLQPLLDGKIRSVFCMTEPDVASSDATNMQATALIDGNEIVLNGKKWWSSGLGDPNAKVIIFMAHTPDETKDRHHQHSMVLVPIDTAGVEIQRM

Solvent-accessible surface area (backbone atoms only — not comparable to full-atom values): 6580 Å² total; per-residue (Å²): 111,68,44,79,77,71,42,52,73,67,53,26,61,70,49,41,50,39,44,75,70,63,72,37,38,68,24,61,34,66,40,36,84,93,43,70,54,88,46,72,81,56,56,71,30,31,48,43,79,55,94,95,44,75,52,73,50,75,67,68,46,89,43,61,60,64,86,42,92,43,41,46,35,31,46,33,53,22,26,36,86,50,94,92,50,59,81,91,67,26,62,48,79,44,82,40,57,57,83,42,88,88,63,74,86,88,79,134

Secondary structure (DSSP, 8-state):
-HHHHH--HHHIIIIIHHHHTTS-EEEEE---SSS-TTSGGG---EEEEETTEEEEE------TTTTSTTEEEEEEEEE---TTS-GGG-EEEEEEETTSTT------

Foldseek 3Di:
DCCVVPNDPVCCVVPVVCVVVVQADEWEFQAAPVDPSVPSLGAAFAWDDDPPDTDTGGDTDPGPPLPPPRHFKYFHKHFQDDPVDDSVPRIDTDIDTCPPPPNDDPDD

pLDDT: mean 97.02, std 2.81, range [78.62, 98.69]

Radius of gyration: 14.27 Å; Cα contacts (8 Å, |Δi|>4): 167; chains: 1; bounding box: 29×32×36 Å

Nearest PDB structures (foldseek):
  2wbi-assembly1_A-2  TM=9.938E-01  e=1.047E-11  Homo sapiens
  8v3u-assembly1_A  TM=9.911E-01  e=4.556E-11  Mus musculus
  4hr3-assembly1_A  TM=9.645E-01  e=8.633E-11  Mycobacteroides abscessus ATCC 19977
  2wbi-assembly1_B-2  TM=9.954E-01  e=1.046E-10  Homo sapiens
  2d29-assembly1_A  TM=8.446E-01  e=1.619E-04  Thermus thermophilus HB8